Protein AF-A0A965K317-F1 (afdb_monomer)

Nearest PDB structures (foldseek):
  2yzh-assembly1_D  TM=5.780E-01  e=9.785E-03  Aquifex aeolicus VF5
  4txo-assembly1_D  TM=4.186E-01  e=1.424E-03  Bradyrhizobium diazoefficiens USDA 110
  3hvx-assembly1_A-2  TM=5.638E-01  e=3.771E-02  Escherichia coli K-12
  4txo-assembly4_H  TM=4.476E-01  e=1.349E-02  Bradyrhizobium diazoefficiens USDA 110
  4af2-assembly1_A  TM=5.877E-01  e=1.278E-01  Escherichia coli

Solvent-accessible surface area (backbone atoms only — not comparable to full-atom values): 7504 Å² total; per-residue (Å²): 138,80,87,70,76,87,72,72,68,71,69,40,86,43,72,56,59,38,61,35,24,45,84,86,68,52,77,44,80,43,78,53,53,59,36,28,33,39,36,35,36,55,91,92,37,82,56,35,43,56,76,26,51,38,82,83,71,73,51,92,86,38,50,80,44,43,30,20,77,58,91,63,61,87,76,67,39,77,45,81,57,26,41,22,50,67,46,33,58,77,67,65,58,87,61,63,47,23,35,41,31,29,34,60,88,74,45,18,35,58,43,69,48,74,49,70,41,72,70,57,53,50,59,63,55,71,78,112

Mean predicted aligned error: 5.87 Å

Structure (mmCIF, N/CA/C/O backbone):
data_AF-A0A965K317-F1
#
_entry.id   AF-A0A965K317-F1
#
loop_
_atom_site.group_PDB
_atom_site.id
_atom_site.type_symbol
_atom_site.label_atom_id
_atom_site.label_alt_id
_atom_site.label_comp_id
_atom_site.labe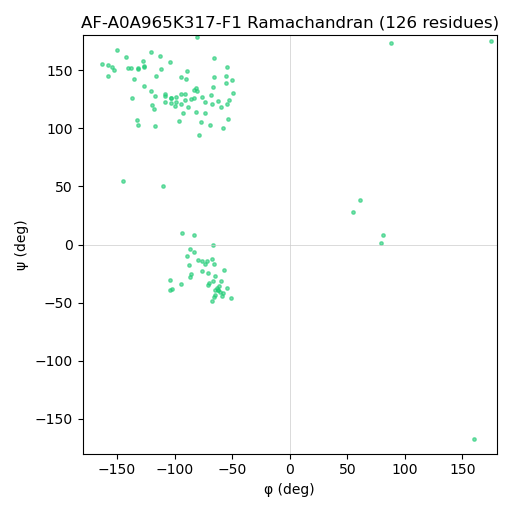l_asym_id
_atom_site.label_entity_id
_atom_site.label_seq_id
_atom_site.pdbx_PDB_ins_code
_atom_site.Cartn_x
_atom_site.Cartn_y
_atom_site.Cartn_z
_atom_site.occupancy
_atom_site.B_iso_or_equiv
_atom_site.auth_seq_id
_atom_site.auth_comp_id
_atom_site.auth_asym_id
_atom_site.auth_atom_id
_atom_site.pdbx_PDB_model_num
ATOM 1 N N . MET A 1 1 ? -6.455 -28.463 14.705 1.00 35.16 1 MET A N 1
ATOM 2 C CA . MET A 1 1 ? -5.958 -27.492 15.704 1.00 35.16 1 MET A CA 1
ATOM 3 C C . MET A 1 1 ? -4.985 -26.570 14.988 1.00 35.16 1 MET A C 1
ATOM 5 O O . MET A 1 1 ? -3.864 -26.979 14.731 1.00 35.16 1 MET A O 1
ATOM 9 N N . GLY A 1 2 ? -5.463 -25.416 14.518 1.00 38.28 2 GLY A N 1
ATOM 10 C CA . GLY A 1 2 ? -4.659 -24.481 13.727 1.00 38.28 2 GLY A CA 1
ATOM 11 C C . GLY A 1 2 ? -3.825 -23.578 14.630 1.00 38.28 2 GLY A C 1
ATOM 12 O O . GLY A 1 2 ? -4.351 -23.047 15.607 1.00 38.28 2 GLY A O 1
ATOM 13 N N . LEU A 1 3 ? -2.542 -23.428 14.302 1.00 38.16 3 LEU A N 1
ATOM 14 C CA . LEU A 1 3 ? -1.633 -22.443 14.884 1.00 38.16 3 LEU A CA 1
ATOM 15 C C . LEU A 1 3 ? -2.219 -21.039 14.665 1.00 38.16 3 LEU A C 1
ATOM 17 O O . LEU A 1 3 ? -2.121 -20.489 13.573 1.00 38.16 3 LEU A O 1
ATOM 21 N N . ARG A 1 4 ? -2.862 -20.470 15.688 1.00 39.72 4 ARG A N 1
ATOM 22 C CA . ARG A 1 4 ? -3.109 -19.026 15.742 1.00 39.72 4 ARG A CA 1
ATOM 23 C C . ARG A 1 4 ? -1.772 -18.368 16.064 1.00 39.72 4 ARG A C 1
ATOM 25 O O . ARG A 1 4 ? -1.153 -18.723 17.065 1.00 39.72 4 ARG A O 1
ATOM 32 N N . SER A 1 5 ? -1.322 -17.465 15.197 1.00 42.34 5 SER A N 1
ATOM 33 C CA . SER A 1 5 ? -0.203 -16.570 15.496 1.00 42.34 5 SER A CA 1
ATOM 34 C C . SER A 1 5 ? -0.445 -15.913 16.864 1.00 42.34 5 SER A C 1
ATOM 36 O O . SER A 1 5 ? -1.560 -15.472 17.143 1.00 42.34 5 SER A O 1
ATOM 38 N N . ILE A 1 6 ? 0.556 -15.955 17.748 1.00 49.88 6 ILE A N 1
ATOM 39 C CA . ILE A 1 6 ? 0.436 -15.607 19.178 1.00 49.88 6 ILE A CA 1
ATOM 40 C C . ILE A 1 6 ? 0.455 -14.085 19.415 1.00 49.88 6 ILE A C 1
ATOM 42 O O . ILE A 1 6 ? 0.048 -13.635 20.485 1.00 49.88 6 ILE A O 1
ATOM 46 N N . ASP A 1 7 ? 0.832 -13.272 18.428 1.00 49.19 7 ASP A N 1
ATOM 47 C CA . ASP A 1 7 ? 0.686 -11.819 18.525 1.00 49.19 7 ASP A CA 1
ATOM 48 C C . ASP A 1 7 ? -0.653 -11.388 17.919 1.00 49.19 7 ASP A C 1
ATOM 50 O O . ASP A 1 7 ? -0.886 -11.501 16.716 1.00 49.19 7 ASP A O 1
ATOM 54 N N . SER A 1 8 ? -1.550 -10.885 18.773 1.00 50.38 8 SER A N 1
ATOM 55 C CA . SER A 1 8 ? -2.690 -10.088 18.309 1.00 50.38 8 SER A CA 1
ATOM 56 C C . SER A 1 8 ? -2.165 -8.908 17.480 1.00 50.38 8 SER A C 1
ATOM 58 O O . SER A 1 8 ? -1.117 -8.373 17.853 1.00 50.38 8 SER A O 1
ATOM 60 N N . PRO A 1 9 ? -2.863 -8.462 16.416 1.00 61.00 9 PRO A N 1
ATOM 61 C CA . PRO A 1 9 ? -2.426 -7.318 15.622 1.00 61.00 9 PRO A CA 1
ATOM 62 C C . PRO A 1 9 ? -2.186 -6.118 16.540 1.00 61.00 9 PRO A C 1
ATOM 64 O O . PRO A 1 9 ? -3.121 -5.563 17.130 1.00 61.00 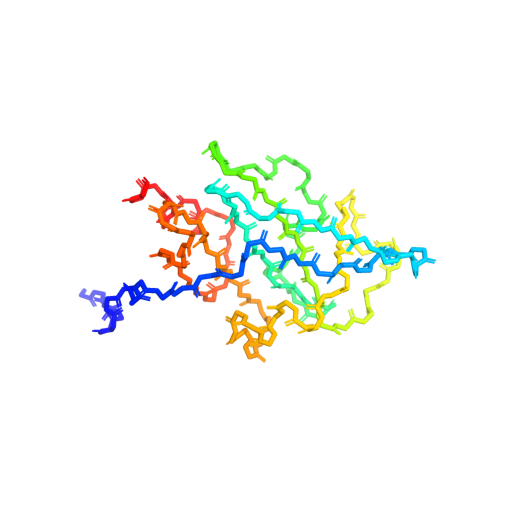9 PRO A O 1
ATOM 67 N N . ARG A 1 10 ? -0.919 -5.751 16.748 1.00 69.12 10 ARG A N 1
ATOM 68 C CA . ARG A 1 10 ? -0.589 -4.606 17.591 1.00 69.12 10 ARG A CA 1
ATOM 69 C C . ARG A 1 10 ? -0.863 -3.365 16.772 1.00 69.12 10 ARG A C 1
ATOM 71 O O . ARG A 1 10 ? -0.097 -3.035 15.873 1.00 69.12 10 ARG A O 1
ATOM 78 N N . ARG A 1 11 ? -1.959 -2.678 17.101 1.00 83.06 11 ARG A N 1
ATOM 79 C CA . ARG A 1 11 ? -2.230 -1.361 16.531 1.00 83.06 11 ARG A CA 1
ATOM 80 C C . ARG A 1 11 ? -1.031 -0.462 16.794 1.00 83.06 11 ARG A C 1
ATOM 82 O O . ARG A 1 11 ? -0.665 -0.253 17.951 1.00 83.06 11 ARG A O 1
ATOM 89 N N . ARG A 1 12 ? -0.437 0.054 15.725 1.00 93.31 12 ARG A N 1
ATOM 90 C CA . ARG A 1 12 ? 0.687 0.990 15.794 1.00 93.31 12 ARG A CA 1
ATOM 91 C C . ARG A 1 12 ? 0.434 2.188 14.880 1.00 93.31 12 ARG A C 1
ATOM 93 O O . ARG A 1 12 ? -0.272 2.029 13.881 1.00 93.31 12 ARG A O 1
ATOM 100 N N . PRO A 1 13 ? 0.981 3.372 15.208 1.00 93.94 13 PRO A N 1
ATOM 101 C CA . PRO A 1 13 ? 0.803 4.562 14.387 1.00 93.94 13 PRO A CA 1
ATOM 102 C C . PRO A 1 13 ? 1.254 4.327 12.945 1.00 93.94 13 PRO A C 1
ATOM 104 O O . PRO A 1 13 ? 2.291 3.709 12.712 1.00 93.94 13 PRO A O 1
ATOM 107 N N . ALA A 1 14 ? 0.488 4.848 11.990 1.00 95.31 14 ALA A N 1
ATOM 108 C CA . ALA A 1 14 ? 0.827 4.820 10.573 1.00 95.31 14 ALA A CA 1
ATOM 109 C C . ALA A 1 14 ? 1.126 6.238 10.053 1.00 95.31 14 ALA A C 1
ATOM 111 O O . ALA A 1 14 ? 0.577 7.214 10.576 1.00 95.31 14 ALA A O 1
ATOM 112 N N . PRO A 1 15 ? 1.977 6.383 9.022 1.00 95.31 15 PRO A N 1
ATOM 113 C CA . PRO A 1 15 ? 2.206 7.673 8.385 1.00 95.31 15 PRO A CA 1
ATOM 114 C C . PRO A 1 15 ? 0.936 8.154 7.675 1.00 95.31 15 PRO A C 1
ATOM 116 O O . PRO A 1 15 ? 0.213 7.363 7.080 1.00 95.31 15 PRO A O 1
ATOM 119 N N . THR A 1 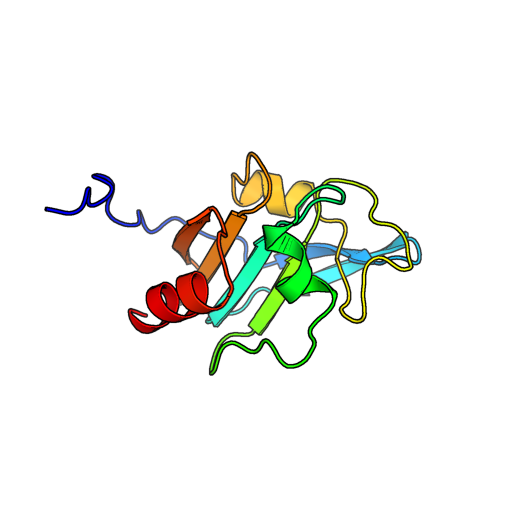16 ? 0.680 9.461 7.691 1.00 95.31 16 THR A N 1
ATOM 120 C CA . THR A 1 16 ? -0.456 10.074 6.977 1.00 95.31 16 THR A CA 1
ATOM 121 C C . THR A 1 16 ? -0.109 10.483 5.547 1.00 95.31 16 THR A C 1
ATOM 123 O O . THR A 1 16 ? -0.997 10.822 4.767 1.00 95.31 16 THR A O 1
ATOM 126 N N . THR A 1 17 ? 1.172 10.444 5.179 1.00 96.12 17 THR A N 1
ATOM 127 C CA . THR A 1 17 ? 1.660 10.726 3.828 1.00 96.12 17 THR A CA 1
ATOM 128 C C . THR A 1 17 ? 2.745 9.736 3.420 1.00 96.12 17 THR A C 1
ATOM 130 O O . THR A 1 17 ? 3.478 9.206 4.255 1.00 96.12 17 THR A O 1
ATOM 133 N N . ALA A 1 18 ? 2.859 9.492 2.117 1.00 96.06 18 ALA A N 1
ATOM 134 C CA . ALA A 1 18 ? 3.885 8.646 1.529 1.00 96.06 18 ALA A CA 1
ATOM 135 C C . ALA A 1 18 ? 4.501 9.301 0.293 1.00 96.06 18 ALA A C 1
ATOM 137 O O . ALA A 1 18 ? 3.795 9.905 -0.513 1.00 96.06 18 ALA A O 1
ATOM 138 N N . HIS A 1 19 ? 5.810 9.128 0.126 1.00 94.38 19 HIS A N 1
ATOM 139 C CA . HIS A 1 19 ? 6.514 9.456 -1.109 1.00 94.38 19 HIS A CA 1
ATOM 140 C C . HIS A 1 19 ? 6.616 8.195 -1.965 1.00 94.38 19 HIS A C 1
ATOM 142 O O . HIS A 1 19 ? 7.174 7.191 -1.520 1.00 94.38 19 HIS A O 1
ATOM 148 N N . LEU A 1 20 ? 6.059 8.250 -3.171 1.00 94.00 20 LEU A N 1
ATOM 149 C CA . LEU A 1 20 ? 5.949 7.123 -4.092 1.00 94.00 20 LEU A CA 1
ATOM 150 C C . LEU A 1 20 ? 6.547 7.513 -5.440 1.00 94.00 20 LEU A C 1
ATOM 152 O O . LEU A 1 20 ? 6.256 8.596 -5.936 1.00 94.00 20 LEU A O 1
ATOM 156 N N . THR A 1 21 ? 7.336 6.644 -6.056 1.00 93.56 21 THR A N 1
ATOM 157 C CA . THR A 1 21 ? 7.877 6.873 -7.401 1.00 93.56 21 THR A CA 1
ATOM 158 C C . THR A 1 21 ? 7.180 5.953 -8.402 1.00 93.56 21 THR A C 1
ATOM 160 O O . THR A 1 21 ? 7.050 4.755 -8.149 1.00 93.56 21 THR A O 1
ATOM 163 N N . ASP A 1 22 ? 6.680 6.503 -9.510 1.00 89.94 22 ASP A N 1
ATOM 164 C CA . ASP A 1 22 ? 6.059 5.714 -10.583 1.00 89.94 22 ASP A CA 1
ATOM 165 C C . ASP A 1 22 ? 7.099 5.074 -11.520 1.00 89.94 22 ASP A C 1
ATOM 167 O O . ASP A 1 22 ? 8.310 5.268 -11.391 1.00 89.94 22 ASP A O 1
ATOM 171 N N . SER A 1 23 ? 6.619 4.314 -12.506 1.00 85.19 23 SER A N 1
ATOM 172 C CA . SER A 1 23 ? 7.461 3.684 -13.528 1.00 85.19 23 SER A CA 1
ATOM 173 C C . SER A 1 23 ? 8.172 4.679 -14.453 1.00 85.19 23 SER A C 1
ATOM 175 O O . SER A 1 23 ? 9.123 4.295 -15.128 1.00 85.19 23 SER A O 1
ATOM 177 N N . ALA A 1 24 ? 7.731 5.941 -14.506 1.00 87.38 24 ALA A N 1
ATOM 178 C CA . ALA A 1 24 ? 8.395 7.006 -15.254 1.00 87.38 24 ALA A CA 1
ATOM 179 C C . ALA A 1 24 ? 9.498 7.700 -14.430 1.00 87.38 24 ALA A C 1
ATOM 181 O O . ALA A 1 24 ? 10.201 8.566 -14.950 1.00 87.38 24 ALA A O 1
ATOM 182 N N . GLY A 1 25 ? 9.669 7.322 -13.158 1.00 88.00 25 GLY A N 1
ATOM 183 C CA . GLY A 1 25 ? 10.628 7.934 -12.243 1.00 88.00 25 GLY A CA 1
ATOM 184 C C . GLY A 1 25 ? 10.132 9.237 -11.615 1.00 88.00 25 GLY A C 1
ATOM 185 O O . GLY A 1 25 ? 10.912 9.917 -10.947 1.00 88.00 25 GLY A O 1
ATOM 186 N N . ALA A 1 26 ? 8.859 9.602 -11.800 1.00 91.19 26 ALA A N 1
ATOM 187 C CA . ALA A 1 26 ? 8.288 10.773 -11.153 1.00 91.19 26 ALA A CA 1
ATOM 188 C C . ALA A 1 26 ? 7.887 10.438 -9.713 1.00 91.19 26 ALA A C 1
ATOM 190 O O . ALA A 1 26 ? 7.275 9.404 -9.440 1.00 91.19 26 ALA A O 1
ATOM 191 N N . THR A 1 27 ? 8.237 11.328 -8.784 1.00 94.06 27 THR A N 1
ATOM 192 C CA . THR A 1 27 ? 7.900 11.189 -7.365 1.00 94.06 27 THR A CA 1
ATOM 193 C C . THR A 1 27 ? 6.614 11.937 -7.046 1.00 94.06 27 THR A C 1
ATOM 195 O O . THR A 1 27 ? 6.482 13.127 -7.326 1.00 94.06 27 THR A O 1
ATOM 198 N N . HIS A 1 28 ? 5.699 11.242 -6.384 1.00 93.75 28 HIS A N 1
ATOM 199 C CA . HIS A 1 28 ? 4.392 11.711 -5.956 1.00 93.75 28 HIS A CA 1
ATOM 200 C C . HIS A 1 28 ? 4.317 11.695 -4.434 1.00 93.75 28 HIS A C 1
ATOM 202 O O . HIS A 1 28 ? 4.871 10.810 -3.778 1.00 93.75 28 HIS A O 1
ATOM 208 N N . VAL A 1 29 ? 3.609 12.669 -3.868 1.00 96.19 29 VAL A N 1
ATOM 209 C CA . VAL A 1 29 ? 3.245 12.673 -2.449 1.00 96.19 29 VAL A CA 1
ATOM 210 C C . VAL A 1 29 ? 1.786 12.271 -2.353 1.00 96.19 29 VAL A C 1
ATOM 212 O O . VAL A 1 29 ? 0.922 12.918 -2.941 1.00 96.19 29 VAL A O 1
ATOM 215 N N . LEU A 1 30 ? 1.516 11.199 -1.622 1.00 95.25 30 LEU A N 1
ATOM 216 C CA . LEU A 1 30 ? 0.191 10.619 -1.502 1.00 95.25 30 LEU A CA 1
ATOM 217 C C . LEU A 1 30 ? -0.277 10.690 -0.053 1.00 95.25 30 LEU A C 1
ATOM 219 O O . LEU A 1 30 ? 0.432 10.242 0.845 1.00 95.25 30 LEU A O 1
ATOM 223 N N . THR A 1 31 ? -1.470 11.233 0.176 1.00 95.94 31 THR A N 1
ATOM 224 C CA . THR A 1 31 ? -2.119 11.177 1.490 1.00 95.94 31 THR A CA 1
ATOM 225 C C . THR A 1 31 ? -2.688 9.781 1.717 1.00 95.94 31 THR A C 1
ATOM 227 O O . THR A 1 31 ? -3.418 9.254 0.871 1.00 95.94 31 THR A O 1
ATOM 230 N N . LEU A 1 32 ? -2.322 9.186 2.850 1.00 96.75 32 LEU A N 1
ATOM 231 C CA . LEU A 1 32 ? -2.831 7.905 3.318 1.00 96.75 32 LEU A CA 1
ATOM 232 C C . LEU A 1 32 ? -4.050 8.161 4.200 1.00 96.75 32 LEU A C 1
ATOM 234 O O . LEU A 1 32 ? -3.996 8.921 5.167 1.00 96.75 32 LEU A O 1
ATOM 238 N N . GLU A 1 33 ? -5.154 7.530 3.830 1.00 96.62 33 GLU A N 1
ATOM 239 C CA . GLU A 1 33 ? -6.456 7.691 4.468 1.00 96.62 33 GLU A CA 1
ATOM 240 C C . GLU A 1 33 ? -6.848 6.383 5.167 1.00 96.62 33 GLU A C 1
ATOM 242 O O . GLU A 1 33 ? -6.274 5.327 4.867 1.00 96.62 33 GLU A O 1
ATOM 247 N N . PRO A 1 34 ? -7.814 6.410 6.100 1.00 97.19 34 PRO A N 1
ATOM 248 C CA . PRO A 1 34 ? -8.376 5.177 6.629 1.00 97.19 34 PRO A CA 1
ATOM 249 C C . PRO A 1 34 ? -8.887 4.282 5.503 1.00 97.19 34 PRO A C 1
ATOM 251 O O . PRO A 1 34 ? -9.276 4.762 4.437 1.00 97.19 34 PRO A O 1
ATOM 254 N N . ARG A 1 35 ? -8.893 2.974 5.755 1.00 97.06 35 ARG A N 1
ATOM 255 C CA . ARG A 1 35 ? -9.183 1.944 4.756 1.00 97.06 35 ARG A CA 1
ATOM 256 C C . ARG A 1 35 ? -8.203 1.925 3.589 1.00 97.06 35 ARG A C 1
ATOM 258 O O . ARG A 1 35 ? -8.583 1.666 2.451 1.00 97.06 35 ARG A O 1
ATOM 265 N N . THR A 1 36 ? 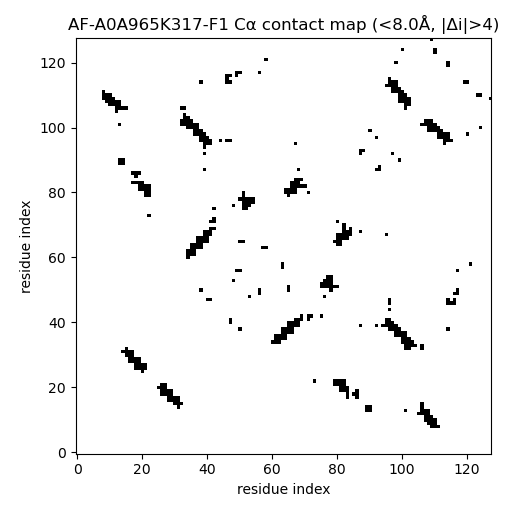-6.921 2.146 3.861 1.00 97.94 36 THR A N 1
ATOM 266 C CA . THR A 1 36 ? -5.865 1.946 2.862 1.00 97.94 36 THR A CA 1
ATOM 267 C C . THR A 1 36 ? -5.205 0.589 3.077 1.00 97.94 36 THR A C 1
ATOM 269 O O . THR A 1 36 ? -4.679 0.313 4.149 1.00 97.94 36 THR A O 1
ATOM 272 N N . LEU A 1 37 ? -5.209 -0.257 2.051 1.00 97.75 37 LEU A N 1
ATOM 273 C CA . LEU A 1 37 ? -4.468 -1.510 2.002 1.00 97.75 37 LEU A CA 1
ATOM 274 C C . LEU A 1 37 ? -3.186 -1.294 1.196 1.00 97.75 37 LEU A C 1
ATOM 276 O O . LEU A 1 37 ? -3.241 -0.992 0.007 1.00 97.75 37 LEU A O 1
ATOM 280 N N . ILE A 1 38 ? -2.034 -1.491 1.824 1.00 97.44 38 ILE A N 1
ATOM 281 C CA . ILE A 1 38 ? -0.728 -1.441 1.168 1.00 97.44 38 ILE A CA 1
ATOM 282 C C . ILE A 1 38 ? -0.243 -2.872 0.974 1.00 97.44 38 ILE A C 1
ATOM 284 O O . ILE A 1 38 ? -0.165 -3.626 1.939 1.00 97.44 38 ILE A O 1
ATOM 288 N N . VAL A 1 39 ? 0.104 -3.245 -0.256 1.00 96.31 39 VAL A N 1
ATOM 289 C CA . VAL A 1 39 ? 0.666 -4.562 -0.579 1.00 96.31 39 VAL A CA 1
ATOM 290 C C . VAL A 1 39 ? 2.062 -4.386 -1.154 1.00 96.31 39 VAL A C 1
ATOM 292 O O . VAL A 1 39 ? 2.235 -3.798 -2.219 1.00 96.31 39 VAL A O 1
ATOM 295 N N . ALA A 1 40 ? 3.058 -4.909 -0.448 1.00 95.62 40 ALA A N 1
ATOM 296 C CA . ALA A 1 40 ? 4.439 -4.964 -0.889 1.00 95.62 40 ALA A CA 1
ATOM 297 C C . ALA A 1 40 ? 4.688 -6.207 -1.752 1.00 95.62 40 ALA A C 1
ATOM 299 O O . ALA A 1 40 ? 4.460 -7.340 -1.318 1.00 95.62 40 ALA A O 1
ATOM 300 N N . VAL A 1 41 ? 5.211 -5.987 -2.957 1.00 93.69 41 VAL A N 1
ATOM 301 C CA . VAL A 1 41 ? 5.539 -7.020 -3.946 1.00 93.69 41 VAL A CA 1
ATOM 302 C C . VAL A 1 41 ? 7.024 -6.991 -4.315 1.00 93.69 41 VAL A C 1
ATOM 304 O O . VAL A 1 41 ? 7.737 -6.037 -4.009 1.00 93.69 41 VAL A O 1
ATOM 307 N N . LYS A 1 42 ? 7.494 -8.057 -4.969 1.00 89.88 42 LYS A N 1
ATOM 308 C CA . LYS A 1 42 ? 8.826 -8.156 -5.589 1.00 89.88 42 LYS A CA 1
ATOM 309 C C . LYS A 1 42 ? 8.730 -8.924 -6.907 1.00 89.88 42 LYS A C 1
ATOM 311 O O . LYS A 1 42 ? 7.776 -9.674 -7.108 1.00 89.88 42 LYS A O 1
ATOM 316 N N . SER A 1 43 ? 9.726 -8.779 -7.775 1.00 80.12 43 SER A N 1
ATOM 317 C CA . SER A 1 43 ? 9.712 -9.304 -9.151 1.00 80.12 43 SER A CA 1
ATOM 318 C C . SER A 1 43 ? 9.668 -10.832 -9.259 1.00 80.12 43 SER A C 1
ATOM 320 O O . SER A 1 43 ? 9.143 -11.364 -10.229 1.00 80.12 43 SER A O 1
ATOM 322 N N . ASN A 1 44 ? 10.182 -11.556 -8.264 1.00 77.12 44 ASN A N 1
ATOM 323 C CA . ASN A 1 44 ? 10.264 -13.020 -8.244 1.00 77.12 44 ASN A CA 1
ATOM 324 C C . ASN A 1 44 ? 9.302 -13.646 -7.218 1.00 77.12 44 ASN A C 1
ATOM 326 O O . ASN A 1 44 ? 9.705 -14.436 -6.362 1.00 77.12 44 ASN A O 1
ATOM 330 N N . CYS A 1 45 ? 8.032 -13.246 -7.260 1.00 78.50 45 CYS A N 1
ATOM 331 C CA . CYS A 1 45 ? 7.036 -13.626 -6.265 1.00 78.50 45 CYS A CA 1
ATOM 332 C C . CYS A 1 45 ? 5.739 -14.124 -6.913 1.00 78.50 45 CYS A C 1
ATOM 334 O O . CYS A 1 45 ? 4.892 -13.332 -7.324 1.00 78.50 45 CYS A O 1
ATOM 336 N N . ASP A 1 46 ? 5.543 -15.444 -6.921 1.00 74.81 46 ASP A N 1
ATOM 337 C CA . ASP A 1 46 ? 4.342 -16.063 -7.498 1.00 74.81 46 ASP A CA 1
ATOM 338 C C . ASP A 1 46 ? 3.048 -15.616 -6.798 1.00 74.81 46 ASP A C 1
ATOM 340 O O . ASP A 1 46 ? 2.028 -15.405 -7.454 1.00 74.81 46 ASP A O 1
ATOM 344 N N . GLY A 1 47 ? 3.099 -15.409 -5.475 1.00 73.31 47 GLY A N 1
ATOM 345 C CA . GLY A 1 47 ? 1.969 -14.914 -4.677 1.00 73.31 47 GLY A CA 1
ATOM 346 C C . GLY A 1 47 ? 1.639 -13.432 -4.896 1.00 73.31 47 GLY A C 1
ATOM 347 O O . GLY A 1 47 ? 0.566 -12.978 -4.510 1.00 73.31 47 GLY A O 1
ATOM 348 N N . CYS A 1 48 ? 2.533 -12.673 -5.534 1.00 84.62 48 CYS A N 1
ATOM 349 C CA . CYS A 1 48 ? 2.344 -11.250 -5.814 1.00 84.62 48 CYS A CA 1
ATOM 350 C C . CYS A 1 48 ? 1.579 -11.016 -7.117 1.00 84.62 48 CYS A C 1
ATOM 352 O O . CYS A 1 48 ? 0.931 -9.984 -7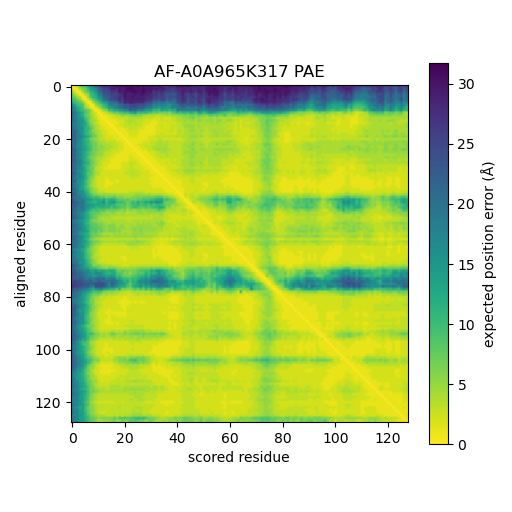.273 1.00 84.62 48 CYS A O 1
ATOM 354 N N . ARG A 1 49 ? 1.640 -11.978 -8.042 1.00 87.00 49 ARG A N 1
ATOM 355 C CA . ARG A 1 49 ? 1.091 -11.865 -9.392 1.00 87.00 49 ARG A CA 1
ATOM 356 C C . ARG A 1 49 ? -0.374 -11.399 -9.438 1.00 87.00 49 ARG A C 1
ATOM 358 O O . ARG A 1 49 ? -0.634 -10.452 -10.175 1.00 87.00 49 ARG A O 1
ATOM 365 N N . PRO A 1 50 ? -1.312 -11.928 -8.623 1.00 89.00 50 PRO A N 1
ATOM 366 C CA . PRO A 1 50 ? -2.698 -11.452 -8.641 1.00 89.00 50 PRO A CA 1
ATOM 367 C C . PRO A 1 50 ? -2.841 -9.961 -8.309 1.00 89.00 50 PRO A C 1
ATOM 369 O O . PRO A 1 50 ? -3.712 -9.287 -8.838 1.00 89.00 50 PRO A O 1
ATOM 372 N N . PHE A 1 51 ? -1.965 -9.410 -7.467 1.00 88.75 51 PHE A N 1
ATOM 373 C CA . PHE A 1 51 ? -2.029 -7.999 -7.081 1.00 88.75 51 PHE A CA 1
ATOM 374 C C . PHE A 1 51 ? -1.519 -7.060 -8.175 1.00 88.75 51 PHE A C 1
ATOM 376 O O . PHE A 1 51 ? -1.873 -5.882 -8.175 1.00 88.75 51 PHE A O 1
ATOM 383 N N . VAL A 1 52 ? -0.689 -7.560 -9.093 1.00 88.62 52 VAL A N 1
ATOM 384 C CA . VAL A 1 52 ? -0.057 -6.746 -10.137 1.00 88.62 52 VAL A CA 1
ATOM 385 C C . VAL A 1 52 ? -0.725 -6.939 -11.502 1.00 88.62 52 VAL A C 1
ATOM 387 O O . VAL A 1 52 ? -0.929 -5.970 -12.235 1.00 88.62 52 VAL A O 1
ATOM 390 N N . GLU A 1 53 ? -1.108 -8.170 -11.835 1.00 88.38 53 GLU A N 1
ATOM 391 C CA . GLU A 1 53 ? -1.664 -8.529 -13.143 1.00 88.38 53 GLU A CA 1
ATOM 392 C C . GLU A 1 53 ? -3.198 -8.513 -13.169 1.00 88.38 53 GLU A C 1
ATOM 394 O O . GLU A 1 53 ? -3.776 -8.135 -14.184 1.00 88.38 53 GLU A O 1
ATOM 399 N N . ASP A 1 54 ? -3.877 -8.864 -12.072 1.00 88.44 54 ASP A N 1
ATOM 400 C CA . ASP A 1 54 ? -5.338 -8.963 -12.049 1.00 88.44 54 ASP A CA 1
ATOM 401 C C . ASP A 1 54 ? -5.986 -7.675 -11.507 1.00 88.44 54 ASP A C 1
ATOM 403 O O . ASP A 1 54 ? -5.965 -7.352 -10.312 1.00 88.44 54 ASP A O 1
ATOM 407 N N . LEU A 1 55 ? -6.574 -6.898 -12.419 1.00 87.12 55 LEU A N 1
ATOM 408 C CA . LEU A 1 55 ? -7.304 -5.675 -12.079 1.00 87.12 55 LEU A CA 1
ATOM 409 C C . LEU A 1 55 ? -8.663 -5.948 -11.427 1.00 87.12 55 LEU A C 1
ATOM 411 O O . LEU A 1 55 ? -9.202 -5.042 -10.803 1.00 87.12 55 LEU A O 1
ATOM 415 N N . SER A 1 56 ? -9.202 -7.167 -11.536 1.00 88.69 56 SER A N 1
ATOM 416 C CA . SER A 1 56 ? -10.465 -7.537 -10.886 1.00 88.69 56 SER A CA 1
ATOM 417 C C . SER A 1 56 ? -10.313 -7.782 -9.383 1.00 88.69 56 SER A C 1
ATOM 419 O O . SER A 1 56 ? -11.307 -7.795 -8.657 1.00 88.69 56 SER A O 1
ATOM 421 N N . ILE A 1 57 ? -9.073 -7.933 -8.899 1.00 90.06 57 ILE A N 1
ATOM 422 C CA . ILE A 1 57 ? -8.783 -8.009 -7.469 1.00 90.06 57 ILE A CA 1
ATOM 423 C C . ILE A 1 57 ? -9.038 -6.644 -6.832 1.00 90.06 57 ILE A C 1
ATOM 425 O O . ILE A 1 57 ? -8.232 -5.710 -6.914 1.00 90.06 57 ILE A O 1
ATOM 429 N N . GLU A 1 58 ? -10.167 -6.560 -6.150 1.00 91.19 58 GLU A N 1
ATOM 430 C CA . GLU A 1 58 ? -10.584 -5.414 -5.362 1.00 91.19 58 GLU A CA 1
ATOM 431 C C . GLU A 1 58 ? -10.930 -5.852 -3.941 1.00 91.19 58 GLU A C 1
ATOM 433 O O . GLU A 1 58 ? -11.336 -6.986 -3.684 1.00 91.19 58 GLU A O 1
ATOM 438 N N . PHE A 1 59 ? -10.769 -4.927 -3.001 1.00 94.38 59 PHE A N 1
ATOM 439 C CA . PHE A 1 59 ? -11.069 -5.140 -1.593 1.00 94.38 59 PHE A CA 1
ATOM 440 C C . PHE A 1 59 ? -12.196 -4.175 -1.224 1.00 94.38 59 PHE A C 1
ATOM 442 O O . PHE A 1 59 ? -11.933 -2.982 -1.083 1.00 94.38 59 PHE A O 1
ATOM 449 N N . PRO A 1 60 ? -13.457 -4.636 -1.128 1.00 92.62 60 PRO A N 1
ATOM 450 C CA . PRO A 1 60 ? -14.596 -3.751 -0.911 1.00 92.62 60 PRO A CA 1
ATOM 451 C C . PRO A 1 60 ? -14.394 -2.842 0.302 1.00 92.62 60 PRO A C 1
ATOM 453 O O . PRO A 1 60 ? -14.132 -3.312 1.406 1.00 92.62 60 PRO A O 1
ATOM 456 N N . GLY A 1 61 ? -14.503 -1.531 0.084 1.00 93.88 61 GLY A N 1
ATOM 457 C CA . GLY A 1 61 ? -14.295 -0.526 1.125 1.00 93.88 61 GLY A CA 1
ATOM 458 C C . GLY A 1 61 ? -12.833 -0.215 1.447 1.00 93.88 61 GLY A C 1
ATOM 459 O O . GLY A 1 61 ? -12.614 0.631 2.302 1.00 93.88 61 GLY A O 1
ATOM 460 N N . TRP A 1 62 ? -11.860 -0.833 0.768 1.00 97.06 62 TRP A N 1
ATOM 461 C CA . TRP A 1 62 ? -10.426 -0.608 0.955 1.00 97.06 62 TRP A CA 1
ATOM 462 C C . TRP A 1 62 ? -9.750 -0.114 -0.327 1.00 97.06 62 TRP A C 1
ATOM 464 O O . TRP A 1 62 ? -9.880 -0.694 -1.405 1.00 97.06 62 TRP A O 1
ATOM 474 N N . ARG A 1 63 ? -8.947 0.940 -0.205 1.00 96.31 63 ARG A N 1
ATOM 475 C CA . ARG A 1 63 ? -8.086 1.448 -1.271 1.00 96.31 63 ARG A CA 1
ATOM 476 C C . ARG A 1 63 ? -6.801 0.628 -1.337 1.00 96.31 63 ARG A C 1
ATOM 478 O O . ARG A 1 63 ? -5.977 0.720 -0.434 1.00 96.31 63 ARG A O 1
ATOM 485 N N . LEU A 1 64 ? -6.592 -0.115 -2.423 1.00 95.94 64 LEU A N 1
ATOM 486 C CA . LEU A 1 64 ? -5.353 -0.868 -2.649 1.00 95.94 64 LEU A CA 1
ATOM 487 C C . LEU A 1 64 ? -4.243 0.019 -3.241 1.00 95.94 64 LEU A C 1
ATOM 489 O O . LEU A 1 64 ? -4.415 0.631 -4.294 1.00 95.94 64 LEU A O 1
ATOM 493 N N . ILE A 1 65 ? -3.081 0.024 -2.591 1.00 95.56 65 ILE A N 1
ATOM 494 C CA . ILE A 1 65 ? -1.822 0.603 -3.063 1.00 95.56 65 ILE A CA 1
ATOM 495 C C . ILE A 1 65 ? -0.784 -0.518 -3.143 1.00 95.56 65 ILE A C 1
ATOM 497 O O . ILE A 1 65 ? -0.454 -1.138 -2.135 1.00 95.56 65 ILE A O 1
ATOM 501 N N . VAL A 1 66 ? -0.246 -0.770 -4.336 1.00 94.69 66 VAL A N 1
ATOM 502 C CA . VAL A 1 66 ? 0.805 -1.778 -4.532 1.00 94.69 66 VAL A CA 1
ATOM 503 C C . VAL A 1 66 ? 2.165 -1.094 -4.569 1.00 94.69 66 VAL A C 1
ATOM 505 O O . VAL A 1 66 ? 2.362 -0.144 -5.326 1.00 94.69 66 VAL A O 1
ATOM 508 N N . VAL A 1 67 ? 3.095 -1.567 -3.742 1.00 95.38 67 VAL A N 1
ATOM 509 C CA . VAL A 1 67 ? 4.426 -0.978 -3.572 1.00 95.38 67 VAL A CA 1
ATOM 510 C C . VAL A 1 67 ? 5.533 -2.012 -3.738 1.00 95.38 67 VAL A C 1
ATOM 512 O O . VAL A 1 67 ? 5.326 -3.206 -3.549 1.00 95.38 67 VAL A O 1
ATOM 515 N N . THR A 1 68 ? 6.733 -1.551 -4.059 1.00 94.38 68 THR A N 1
ATOM 516 C CA . THR A 1 68 ? 7.945 -2.368 -4.164 1.00 94.38 68 THR A CA 1
ATOM 517 C C . THR A 1 68 ? 9.141 -1.616 -3.584 1.00 94.38 68 THR A C 1
ATOM 519 O O . THR A 1 68 ? 9.182 -0.380 -3.597 1.00 94.38 68 THR A O 1
ATOM 522 N N . ARG A 1 69 ? 10.130 -2.365 -3.084 1.00 93.25 69 ARG A N 1
ATOM 523 C CA . ARG A 1 69 ? 11.454 -1.836 -2.715 1.00 93.25 69 ARG A CA 1
ATOM 524 C C . ARG A 1 69 ? 12.401 -1.815 -3.917 1.00 93.25 69 ARG A C 1
ATOM 526 O O . ARG A 1 69 ? 13.286 -0.968 -3.981 1.00 93.25 69 ARG A O 1
ATOM 533 N N . ASP A 1 70 ? 12.181 -2.726 -4.860 1.00 87.12 70 ASP A N 1
ATOM 534 C CA . ASP A 1 70 ? 13.036 -2.948 -6.021 1.00 87.12 70 ASP A CA 1
ATOM 535 C C . ASP A 1 70 ? 12.415 -2.358 -7.287 1.00 87.12 70 ASP A C 1
ATOM 537 O O . ASP A 1 70 ? 11.194 -2.226 -7.393 1.00 87.12 70 ASP A O 1
ATOM 541 N N . SER A 1 71 ? 13.251 -2.059 -8.283 1.00 75.81 71 SER A N 1
ATOM 542 C CA . SER A 1 71 ? 12.760 -1.741 -9.623 1.00 75.81 71 SER A CA 1
ATOM 543 C C . SER A 1 71 ? 11.969 -2.933 -10.165 1.00 75.81 71 SER A C 1
ATOM 545 O O . SER A 1 71 ? 12.496 -4.037 -10.314 1.00 75.81 71 SER A O 1
ATOM 547 N N . MET A 1 72 ? 10.689 -2.701 -10.439 1.00 73.75 72 MET A N 1
ATOM 548 C CA . MET A 1 72 ? 9.853 -3.639 -11.172 1.00 73.75 72 MET A CA 1
ATOM 549 C C . MET A 1 72 ? 9.949 -3.311 -12.664 1.00 73.75 72 MET A C 1
ATOM 551 O O . MET A 1 72 ? 10.009 -2.128 -13.016 1.00 73.75 72 MET A O 1
ATOM 555 N N . PRO A 1 73 ? 9.965 -4.320 -13.552 1.00 66.50 73 PRO A N 1
ATOM 556 C CA . PRO A 1 73 ? 9.836 -4.084 -14.983 1.00 66.50 73 PRO A CA 1
ATOM 557 C C . PRO A 1 73 ? 8.626 -3.188 -15.267 1.00 66.50 73 PRO A C 1
ATOM 559 O O . PRO A 1 73 ? 7.578 -3.363 -14.648 1.00 66.50 73 PRO A O 1
ATOM 562 N N . ALA A 1 74 ? 8.737 -2.264 -16.224 1.00 61.53 74 ALA A N 1
ATOM 563 C CA . ALA A 1 74 ? 7.603 -1.424 -16.626 1.00 61.53 74 ALA A CA 1
ATOM 564 C C . ALA A 1 74 ? 6.389 -2.257 -17.095 1.00 61.53 74 ALA A C 1
ATOM 566 O O . ALA A 1 74 ? 5.258 -1.792 -17.031 1.00 61.53 74 ALA A O 1
ATOM 567 N N . GLU A 1 75 ? 6.633 -3.503 -17.513 1.00 58.12 75 GLU A N 1
ATOM 568 C CA . GLU A 1 75 ? 5.629 -4.480 -17.945 1.00 58.12 75 GLU A CA 1
ATOM 569 C C . GLU A 1 75 ? 5.149 -5.420 -16.827 1.00 58.12 75 GLU A C 1
ATOM 571 O O . GLU A 1 75 ? 4.478 -6.406 -17.108 1.00 58.12 75 GLU A O 1
ATOM 576 N N . ALA A 1 76 ? 5.492 -5.166 -15.558 1.00 59.97 76 ALA A N 1
ATOM 577 C CA . ALA A 1 76 ? 5.240 -6.115 -14.468 1.00 59.97 76 ALA A CA 1
ATOM 578 C C . ALA A 1 76 ? 3.753 -6.365 -14.141 1.00 59.97 76 ALA A C 1
ATOM 580 O O . ALA A 1 76 ? 3.463 -7.164 -13.256 1.00 59.97 76 ALA A O 1
ATOM 581 N N . GLY A 1 77 ? 2.826 -5.717 -14.847 1.00 63.78 77 GLY A N 1
ATOM 582 C CA . GLY A 1 77 ? 1.412 -6.063 -14.885 1.00 63.78 77 GLY A CA 1
ATOM 583 C C . GLY A 1 77 ? 0.553 -4.900 -15.366 1.00 63.78 77 GLY A C 1
ATOM 584 O O . GLY A 1 77 ? 1.045 -3.909 -15.905 1.00 63.78 77 GLY A O 1
ATOM 585 N N . HIS A 1 78 ? -0.757 -5.027 -15.179 1.00 77.75 78 HIS A N 1
ATOM 586 C CA . HIS A 1 78 ? -1.726 -4.015 -15.595 1.00 77.75 78 HIS A CA 1
ATOM 587 C C . HIS A 1 78 ? -1.963 -2.939 -14.524 1.00 77.75 78 HIS A C 1
ATOM 589 O O . HIS A 1 78 ? -2.493 -1.872 -14.836 1.00 77.75 78 HIS A O 1
ATOM 595 N N . ARG A 1 79 ? -1.582 -3.200 -13.265 1.00 87.94 79 ARG A N 1
ATOM 596 C CA . ARG A 1 79 ? -1.727 -2.263 -12.144 1.00 87.94 79 ARG A CA 1
ATOM 597 C C . ARG A 1 79 ? -0.452 -1.451 -11.927 1.00 87.94 79 ARG A C 1
ATOM 599 O O . ARG A 1 79 ? 0.654 -1.975 -12.014 1.00 87.94 79 ARG A O 1
ATOM 606 N N . THR A 1 80 ? -0.603 -0.182 -11.550 1.00 88.69 80 THR A N 1
ATOM 607 C CA . THR A 1 80 ? 0.525 0.650 -11.113 1.00 88.69 80 THR A CA 1
ATOM 608 C C .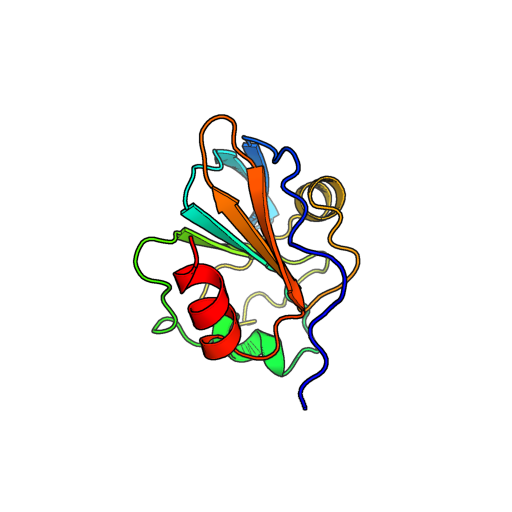 THR A 1 80 ? 1.174 0.071 -9.856 1.00 88.69 80 THR A C 1
ATOM 610 O O . THR A 1 80 ? 0.515 -0.081 -8.825 1.00 88.69 80 THR A O 1
ATOM 613 N N . VAL A 1 81 ? 2.480 -0.194 -9.937 1.00 91.62 81 VAL A N 1
ATOM 614 C CA . VAL A 1 81 ? 3.328 -0.563 -8.798 1.00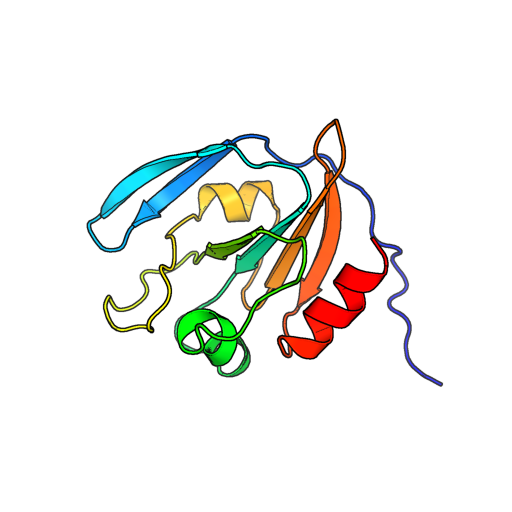 91.62 81 VAL A CA 1
ATOM 615 C C . VAL A 1 81 ? 4.250 0.603 -8.477 1.00 91.62 81 VAL A C 1
ATOM 617 O O . VAL A 1 81 ? 5.017 1.047 -9.329 1.00 91.62 81 VAL A O 1
ATOM 620 N N . TRP A 1 82 ? 4.178 1.094 -7.245 1.00 93.62 82 TRP A N 1
ATOM 621 C CA . TRP A 1 82 ? 4.957 2.239 -6.788 1.00 93.62 82 TRP A CA 1
ATOM 622 C C . TRP A 1 82 ? 6.288 1.803 -6.179 1.00 93.62 82 TRP A C 1
ATOM 624 O O . TRP A 1 82 ? 6.316 0.988 -5.257 1.00 93.62 82 TRP A O 1
ATOM 634 N N . LEU A 1 83 ? 7.396 2.393 -6.618 1.00 94.31 83 LEU A N 1
ATOM 635 C CA . LEU A 1 83 ? 8.668 2.274 -5.913 1.00 94.31 83 LEU A CA 1
ATOM 636 C C . LEU A 1 83 ? 8.606 3.136 -4.644 1.00 94.31 83 LEU A C 1
ATOM 638 O O . LEU A 1 83 ? 8.499 4.360 -4.726 1.00 94.31 83 LEU A O 1
ATOM 642 N N . ALA A 1 84 ? 8.631 2.503 -3.470 1.00 95.88 84 ALA A N 1
ATOM 643 C CA . ALA A 1 84 ? 8.365 3.182 -2.198 1.00 95.88 84 ALA A CA 1
ATOM 644 C C . ALA A 1 84 ? 9.199 2.646 -1.014 1.00 95.88 84 ALA A C 1
ATOM 646 O O . ALA A 1 84 ? 8.633 2.285 0.023 1.00 95.88 84 ALA A O 1
ATOM 647 N N . PRO A 1 85 ? 10.544 2.610 -1.111 1.00 94.94 85 PRO A N 1
ATOM 648 C CA . PRO A 1 85 ? 11.398 2.065 -0.052 1.00 94.94 85 PRO A CA 1
ATOM 649 C C . PRO A 1 85 ? 11.203 2.779 1.295 1.00 94.94 85 PRO A C 1
ATOM 651 O O . PRO A 1 85 ? 11.064 2.117 2.317 1.00 94.94 85 PRO A O 1
ATOM 654 N N . ALA A 1 86 ? 11.084 4.111 1.295 1.00 95.06 86 ALA A N 1
ATOM 655 C CA . ALA A 1 86 ? 10.891 4.890 2.519 1.00 95.06 86 ALA A CA 1
ATOM 656 C C . ALA A 1 86 ? 9.556 4.584 3.221 1.00 95.06 86 ALA A C 1
ATOM 658 O O . ALA A 1 86 ? 9.509 4.495 4.445 1.00 95.06 86 ALA A O 1
ATOM 659 N N . LEU A 1 87 ? 8.471 4.389 2.459 1.00 96.19 87 LEU A N 1
ATOM 660 C CA . LEU A 1 87 ? 7.185 3.978 3.028 1.00 96.19 87 LEU A CA 1
ATOM 661 C C . LEU A 1 87 ? 7.289 2.579 3.642 1.00 96.19 87 LEU A C 1
ATOM 663 O O . LEU A 1 87 ? 6.790 2.357 4.740 1.00 96.19 87 LEU A O 1
ATOM 667 N N . MET A 1 88 ? 7.949 1.649 2.948 1.00 96.00 88 MET A N 1
ATOM 668 C CA . MET A 1 88 ? 8.163 0.297 3.459 1.00 96.00 88 MET A CA 1
ATOM 669 C C . MET A 1 88 ? 8.992 0.299 4.745 1.00 96.00 88 MET A C 1
ATOM 671 O O . MET A 1 88 ? 8.667 -0.456 5.652 1.00 96.00 88 MET A O 1
ATOM 675 N N . ASP A 1 89 ? 10.008 1.156 4.854 1.00 95.56 89 ASP A N 1
ATOM 676 C CA . ASP A 1 89 ? 10.813 1.293 6.073 1.00 95.56 89 ASP A CA 1
ATOM 677 C C . ASP A 1 89 ? 9.991 1.851 7.244 1.00 95.56 89 ASP A C 1
ATOM 679 O O . ASP A 1 89 ? 10.035 1.300 8.340 1.00 95.56 89 ASP A O 1
ATOM 683 N N . VAL A 1 90 ? 9.183 2.894 7.013 1.00 95.38 90 VAL 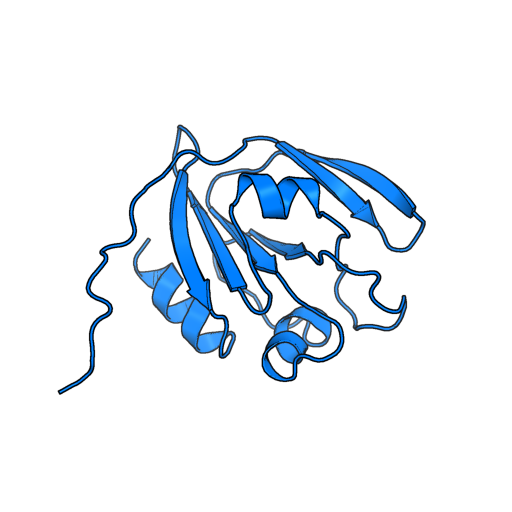A N 1
ATOM 684 C CA . VAL A 1 90 ? 8.287 3.465 8.039 1.00 95.38 90 VAL A CA 1
ATOM 685 C C . VAL A 1 90 ? 7.226 2.457 8.488 1.00 95.38 90 VAL A C 1
ATOM 687 O O . VAL A 1 90 ? 6.877 2.390 9.665 1.00 95.38 90 VAL A O 1
ATOM 690 N N . LEU A 1 91 ? 6.719 1.650 7.558 1.00 95.25 91 LEU A N 1
ATOM 691 C CA . LEU A 1 91 ? 5.792 0.562 7.851 1.00 95.25 91 LEU A CA 1
ATOM 692 C C . LEU A 1 91 ? 6.502 -0.715 8.308 1.00 95.25 91 LEU A C 1
ATOM 694 O O . LEU A 1 91 ? 5.834 -1.728 8.460 1.00 95.25 91 LEU A O 1
ATOM 698 N N . GLU A 1 92 ? 7.812 -0.689 8.552 1.00 95.19 92 GLU A N 1
ATOM 699 C CA . GLU A 1 92 ? 8.581 -1.834 9.057 1.00 95.19 92 GLU A CA 1
ATOM 700 C C . GLU A 1 92 ? 8.425 -3.107 8.188 1.00 95.19 92 GLU A C 1
ATOM 702 O O . GLU A 1 92 ? 8.572 -4.236 8.656 1.00 95.19 92 GLU A O 1
ATOM 707 N N . ILE A 1 93 ? 8.158 -2.937 6.886 1.00 94.00 93 ILE A N 1
ATOM 708 C CA . ILE A 1 93 ? 8.015 -4.028 5.920 1.00 94.00 93 ILE A CA 1
ATOM 709 C C . ILE A 1 93 ? 9.410 -4.514 5.519 1.00 94.00 93 ILE A C 1
ATOM 711 O O . ILE A 1 93 ? 10.054 -3.988 4.599 1.00 94.00 93 ILE A O 1
ATOM 715 N N . ALA A 1 94 ? 9.869 -5.554 6.215 1.00 91.44 94 ALA A N 1
ATOM 716 C CA . ALA A 1 94 ? 11.192 -6.139 6.015 1.00 91.44 94 ALA A CA 1
ATOM 717 C C . ALA A 1 94 ? 11.330 -6.889 4.679 1.00 91.44 94 ALA A C 1
ATOM 719 O O . ALA A 1 94 ? 12.407 -6.905 4.084 1.00 91.44 94 ALA A O 1
ATOM 720 N N . SER A 1 95 ? 10.258 -7.519 4.189 1.00 89.62 95 SER A N 1
ATOM 721 C CA . SER A 1 95 ? 10.315 -8.335 2.971 1.00 89.62 95 SER A CA 1
ATOM 722 C C . SER A 1 95 ? 8.958 -8.500 2.304 1.00 89.62 95 SER A C 1
ATOM 724 O O . SER A 1 95 ? 7.964 -8.684 2.995 1.00 89.62 95 SER A O 1
ATOM 726 N N . ALA A 1 96 ? 8.939 -8.547 0.972 1.00 91.06 96 ALA A N 1
ATOM 727 C CA . ALA A 1 96 ? 7.776 -8.954 0.187 1.00 91.06 96 ALA A CA 1
ATOM 728 C C . ALA A 1 96 ? 7.757 -10.484 -0.058 1.00 91.06 96 ALA A C 1
ATOM 730 O O . ALA A 1 96 ? 8.832 -11.095 -0.204 1.00 91.06 96 ALA A O 1
ATOM 731 N N . PRO A 1 97 ? 6.571 -11.115 -0.185 1.00 93.12 97 PRO A N 1
ATOM 732 C CA . PRO A 1 97 ? 5.228 -10.513 -0.188 1.00 93.12 97 PRO A CA 1
ATOM 733 C C . PRO A 1 97 ? 4.677 -10.189 1.210 1.00 93.12 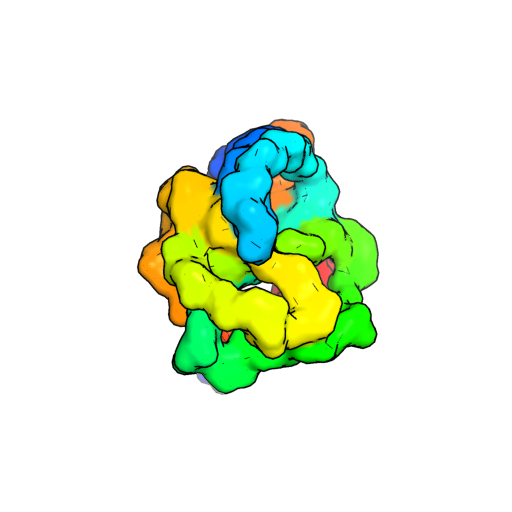97 PRO A C 1
ATOM 735 O O . PRO A 1 97 ? 4.697 -11.041 2.095 1.00 93.12 97 PRO A O 1
ATOM 738 N N . PHE A 1 98 ? 4.140 -8.983 1.406 1.00 95.06 98 PHE A N 1
ATOM 739 C CA . PHE A 1 98 ? 3.597 -8.543 2.700 1.00 95.06 98 PHE A CA 1
ATOM 740 C C . PHE A 1 98 ? 2.498 -7.500 2.505 1.00 95.06 98 PHE A C 1
ATOM 742 O O . PHE A 1 98 ? 2.546 -6.746 1.537 1.00 95.06 98 PHE A O 1
ATOM 749 N N . PHE A 1 99 ? 1.521 -7.433 3.402 1.00 96.00 99 PHE A N 1
ATOM 750 C CA . PHE A 1 99 ? 0.486 -6.407 3.380 1.00 96.00 99 PHE A CA 1
ATOM 751 C C . PHE A 1 99 ? 0.394 -5.685 4.718 1.00 96.00 99 PHE A C 1
ATOM 753 O O . PHE A 1 99 ? 0.719 -6.243 5.763 1.00 96.00 99 PHE A O 1
ATOM 760 N N . VAL A 1 100 ? -0.084 -4.447 4.663 1.00 97.12 100 VAL A N 1
ATOM 761 C CA . VAL A 1 100 ? -0.369 -3.597 5.815 1.00 97.12 100 VAL A CA 1
ATOM 762 C C . VAL A 1 100 ? -1.701 -2.900 5.565 1.00 97.12 100 VAL A C 1
ATOM 764 O O . VAL A 1 100 ? -1.887 -2.252 4.535 1.00 97.12 100 VAL A O 1
ATOM 767 N N . ALA A 1 101 ? -2.635 -3.030 6.497 1.00 97.31 101 ALA A N 1
ATOM 768 C CA . ALA A 1 101 ? -3.943 -2.393 6.456 1.00 97.31 101 ALA A CA 1
ATOM 769 C C . ALA A 1 101 ? -3.969 -1.195 7.407 1.00 97.31 101 ALA A C 1
ATOM 771 O O . ALA A 1 101 ? -3.659 -1.330 8.592 1.00 97.31 101 ALA A O 1
ATOM 772 N N . LEU A 1 102 ? -4.346 -0.030 6.890 1.00 97.38 102 LEU A N 1
ATOM 773 C CA . LEU A 1 102 ? -4.409 1.230 7.620 1.00 97.38 102 LEU A CA 1
ATOM 774 C C . LEU A 1 102 ? -5.863 1.635 7.858 1.00 97.38 102 LEU A C 1
ATOM 776 O O . LEU A 1 102 ? -6.639 1.715 6.907 1.00 97.38 102 LEU A O 1
ATOM 780 N N . ASP A 1 103 ? -6.230 1.935 9.102 1.00 96.75 103 ASP A N 1
ATOM 781 C CA . ASP A 1 103 ? -7.564 2.443 9.442 1.00 96.75 103 ASP A CA 1
ATOM 782 C C . ASP A 1 103 ? -7.542 3.359 10.683 1.00 96.75 103 ASP A C 1
ATOM 784 O O . ASP A 1 103 ? -6.561 3.423 11.430 1.00 96.75 103 ASP A O 1
ATOM 788 N N . GLY A 1 104 ? -8.651 4.068 10.902 1.00 93.81 104 GLY A N 1
ATOM 789 C CA . GLY A 1 104 ? -8.897 4.913 12.069 1.00 93.81 104 GLY A CA 1
ATOM 790 C C . GLY A 1 104 ? -8.407 6.363 11.970 1.00 93.81 104 GLY A C 1
ATOM 791 O O . GLY A 1 104 ? -7.730 6.771 11.030 1.00 93.81 104 GLY A O 1
ATOM 792 N N . PHE A 1 105 ? -8.772 7.145 12.993 1.00 91.94 105 PHE A N 1
ATOM 793 C CA . PHE A 1 105 ? -8.332 8.527 13.206 1.00 91.94 105 PHE A CA 1
ATOM 794 C C . PHE A 1 105 ? -7.892 8.701 14.673 1.00 91.94 105 PHE A C 1
ATOM 796 O O . PHE A 1 105 ? -8.755 8.711 15.554 1.00 91.94 105 PHE A O 1
ATOM 803 N N . PRO A 1 106 ? -6.583 8.818 14.976 1.00 91.44 106 PRO A N 1
ATOM 804 C CA . PRO A 1 106 ? -5.447 8.888 14.048 1.00 91.44 106 PRO A CA 1
ATOM 805 C C . PRO A 1 106 ? -5.239 7.591 13.249 1.00 91.44 106 PRO A C 1
ATOM 807 O O . PRO A 1 106 ? -5.725 6.533 13.650 1.00 91.44 106 PRO A O 1
ATOM 810 N N . LEU A 1 107 ? -4.526 7.683 12.123 1.00 96.62 107 LEU A N 1
ATOM 811 C CA . LEU A 1 107 ? -4.281 6.540 11.245 1.00 96.62 107 LEU A CA 1
ATOM 812 C C . LEU A 1 107 ? -3.357 5.527 11.929 1.00 96.62 107 LEU A C 1
ATOM 814 O O . LEU A 1 107 ? -2.288 5.883 12.429 1.00 96.62 107 LEU A O 1
ATOM 818 N N . ASN A 1 108 ? -3.770 4.265 11.947 1.00 96.75 108 ASN A N 1
ATOM 819 C CA . ASN A 1 108 ? -3.010 3.174 12.540 1.00 96.75 108 ASN A CA 1
ATOM 820 C C . ASN A 1 108 ? -2.941 1.987 11.588 1.00 96.75 108 ASN A C 1
ATOM 822 O O . ASN A 1 108 ? -3.871 1.740 10.824 1.00 96.75 108 ASN A O 1
ATOM 826 N N . VAL A 1 109 ? -1.874 1.205 11.705 1.00 96.19 109 VAL A N 1
ATOM 827 C CA . VAL A 1 109 ? -1.850 -0.165 11.199 1.00 96.19 109 VAL A CA 1
ATOM 828 C C . VAL A 1 109 ? -2.815 -0.989 12.044 1.00 96.19 109 VAL A C 1
ATOM 830 O O . VAL A 1 109 ? -2.660 -1.049 13.264 1.00 96.19 109 VAL A O 1
ATOM 833 N N . VAL A 1 110 ? -3.828 -1.590 11.421 1.00 95.12 110 VAL A N 1
ATOM 834 C CA . VAL A 1 110 ? -4.845 -2.398 12.115 1.00 95.12 110 VAL A CA 1
ATOM 835 C C . VAL A 1 110 ? -4.644 -3.897 11.938 1.00 95.12 110 VAL A C 1
ATOM 837 O O . VAL A 1 110 ? -4.942 -4.654 12.857 1.00 95.12 110 VAL A O 1
ATOM 840 N N . THR A 1 111 ? -4.084 -4.313 10.804 1.00 95.50 111 THR A N 1
ATOM 841 C CA . THR A 1 111 ? -3.617 -5.680 10.562 1.00 95.50 111 THR A CA 1
ATOM 842 C C . THR A 1 111 ? -2.512 -5.673 9.509 1.00 95.50 111 THR A C 1
ATOM 844 O O . THR A 1 111 ? -2.441 -4.763 8.682 1.00 95.50 111 THR A O 1
ATOM 847 N N . GLU A 1 112 ? -1.621 -6.653 9.566 1.00 95.62 112 GLU A N 1
ATOM 848 C CA . GLU A 1 112 ? -0.499 -6.808 8.648 1.00 95.62 112 GLU A CA 1
ATOM 849 C C . GLU A 1 112 ? -0.021 -8.261 8.633 1.00 95.62 112 GLU A C 1
ATOM 851 O O . GLU A 1 112 ? -0.196 -8.996 9.608 1.00 95.62 112 GLU A O 1
ATOM 856 N N . GLY A 1 113 ? 0.599 -8.686 7.536 1.00 93.56 113 GLY A N 1
ATOM 857 C CA . GLY A 1 113 ? 1.060 -10.062 7.422 1.00 93.56 113 GLY A CA 1
ATOM 858 C C . GLY A 1 113 ? 1.643 -10.420 6.067 1.00 93.56 113 GLY A C 1
ATOM 859 O O . GLY A 1 113 ? 1.634 -9.642 5.115 1.00 93.56 113 GLY A O 1
ATOM 860 N N . VAL A 1 114 ? 2.161 -11.642 5.976 1.00 93.56 114 VAL A N 1
ATOM 861 C CA . VAL A 1 114 ? 2.640 -12.204 4.710 1.00 93.56 114 VAL A CA 1
ATOM 862 C C . VAL A 1 114 ? 1.452 -12.415 3.776 1.00 93.56 114 VAL A C 1
ATOM 864 O O . VAL A 1 114 ? 0.412 -12.929 4.188 1.00 93.56 114 VAL A O 1
ATOM 867 N N . VAL A 1 115 ? 1.614 -12.036 2.510 1.00 92.50 115 VAL A N 1
ATOM 868 C CA . VAL A 1 115 ? 0.588 -12.264 1.488 1.00 92.50 115 VAL A CA 1
ATOM 869 C C . VAL A 1 115 ? 0.793 -13.635 0.859 1.00 92.50 115 VAL A C 1
ATOM 871 O O . VAL A 1 115 ? 1.815 -13.893 0.221 1.00 92.50 115 VAL A O 1
ATOM 874 N N . PHE A 1 116 ? -0.210 -14.496 1.013 1.00 90.06 116 PHE A N 1
ATOM 875 C CA . PHE A 1 116 ? -0.270 -15.797 0.344 1.00 90.06 116 PHE A CA 1
ATOM 876 C C . PHE A 1 116 ? -1.226 -15.781 -0.849 1.00 90.06 116 PHE A C 1
ATOM 878 O O . PHE A 1 116 ? -0.934 -16.400 -1.869 1.00 90.06 116 PHE A O 1
ATOM 885 N N . ALA A 1 117 ? -2.357 -15.083 -0.714 1.00 91.06 117 ALA A N 1
ATOM 886 C CA . ALA A 1 117 ? -3.361 -14.927 -1.763 1.00 91.06 117 ALA A CA 1
ATOM 887 C C . ALA A 1 117 ? -4.307 -13.744 -1.454 1.00 91.06 117 ALA A C 1
ATOM 889 O O . ALA A 1 117 ? -4.504 -13.426 -0.274 1.00 91.06 117 ALA A O 1
ATOM 890 N N . PRO A 1 118 ? -4.948 -13.120 -2.462 1.00 93.50 118 PRO A N 1
ATOM 891 C CA . PRO A 1 118 ? -5.941 -12.064 -2.243 1.00 93.50 118 PRO A CA 1
ATOM 892 C C . PRO A 1 118 ? -7.092 -12.468 -1.314 1.00 93.50 118 PRO A C 1
ATOM 894 O O . PRO A 1 118 ? -7.512 -11.676 -0.475 1.00 93.50 118 PRO A O 1
ATOM 897 N N . GLU A 1 119 ? -7.569 -13.713 -1.389 1.00 93.94 119 GLU A N 1
ATOM 898 C CA . GLU A 1 119 ? -8.679 -14.203 -0.562 1.00 93.94 119 GLU A CA 1
ATOM 899 C C . GLU A 1 119 ? -8.294 -14.275 0.917 1.00 93.94 119 GLU A C 1
ATOM 901 O O . GLU A 1 119 ? -9.139 -14.090 1.791 1.00 93.94 119 GLU A O 1
ATOM 906 N N . GLN A 1 120 ? -7.019 -14.547 1.213 1.00 94.00 120 GLN A N 1
ATOM 907 C CA . GLN A 1 120 ? -6.510 -14.512 2.582 1.00 94.00 120 GLN A CA 1
ATOM 908 C C . GLN A 1 120 ? -6.520 -13.082 3.120 1.00 94.00 120 GLN A C 1
ATOM 910 O O . GLN A 1 120 ? -7.097 -12.860 4.181 1.00 94.00 120 GLN A O 1
ATOM 915 N N . VAL A 1 121 ? -5.991 -12.122 2.359 1.00 94.50 121 VAL A N 1
ATOM 916 C CA . VAL A 1 121 ? -6.014 -10.703 2.744 1.00 94.50 121 VAL A CA 1
ATOM 917 C C . VAL A 1 121 ? -7.453 -10.216 2.934 1.00 94.50 121 VAL A C 1
ATOM 919 O O . VAL A 1 121 ? -7.766 -9.592 3.939 1.00 94.50 121 VAL A O 1
ATOM 922 N N . SER A 1 122 ? -8.367 -10.567 2.026 1.00 94.81 122 SER A N 1
ATOM 923 C CA . SER A 1 122 ? -9.775 -10.159 2.106 1.00 94.81 122 SER A CA 1
ATOM 924 C C . SER A 1 122 ? -10.466 -10.672 3.377 1.00 94.81 122 SER A C 1
ATOM 926 O O . SER A 1 122 ? -11.182 -9.915 4.032 1.00 94.81 122 SER A O 1
ATOM 928 N N . ARG A 1 123 ? -10.205 -11.925 3.782 1.00 93.81 123 ARG A N 1
ATOM 929 C CA . ARG A 1 123 ? -10.721 -12.468 5.050 1.00 93.81 123 ARG A CA 1
ATOM 930 C C . ARG A 1 123 ? -10.193 -11.718 6.267 1.00 93.81 123 ARG A C 1
ATOM 932 O O . ARG A 1 123 ? -10.954 -11.504 7.199 1.00 93.81 123 ARG A O 1
ATOM 939 N N . GLU A 1 124 ? -8.922 -11.331 6.261 1.00 92.50 124 GLU A N 1
ATOM 940 C CA . GLU A 1 124 ? -8.322 -10.590 7.376 1.00 92.50 124 GLU A CA 1
ATOM 941 C C . GLU A 1 124 ? -8.846 -9.153 7.456 1.00 92.50 124 GLU A C 1
ATOM 943 O O . GLU A 1 124 ? -9.069 -8.637 8.547 1.00 92.50 124 GLU A O 1
ATOM 948 N N . LEU A 1 125 ? -9.122 -8.523 6.312 1.00 94.38 125 LEU A N 1
ATOM 949 C CA . LEU A 1 125 ? -9.731 -7.194 6.264 1.00 94.38 125 LEU A CA 1
ATOM 950 C C . LEU A 1 125 ? -11.202 -7.178 6.691 1.00 94.38 125 LEU A C 1
ATOM 952 O O . LEU A 1 125 ? -11.679 -6.138 7.131 1.00 94.38 125 LEU A O 1
ATOM 956 N N . ALA A 1 126 ? -11.920 -8.299 6.578 1.00 91.88 126 ALA A N 1
ATOM 957 C CA . ALA A 1 126 ? -13.330 -8.393 6.962 1.00 91.88 126 ALA A CA 1
ATOM 958 C C . ALA A 1 126 ? -13.570 -8.251 8.480 1.00 91.88 126 ALA A C 1
ATOM 960 O O . ALA A 1 126 ? -14.712 -8.087 8.905 1.00 91.88 126 ALA A O 1
ATOM 961 N N . GLU A 1 127 ? -12.514 -8.321 9.296 1.00 87.12 127 GLU A N 1
ATOM 962 C CA . GLU A 1 127 ? -12.583 -8.140 10.752 1.00 87.12 127 GLU A CA 1
ATOM 963 C C . GLU A 1 127 ? -12.557 -6.663 11.190 1.00 87.12 127 GLU A C 1
ATOM 965 O O . GLU A 1 127 ? -12.735 -6.374 12.377 1.00 87.12 127 GLU A O 1
ATOM 970 N N . PHE A 1 128 ? -12.347 -5.735 10.250 1.00 86.81 128 PHE A N 1
ATOM 971 C CA . PHE A 1 128 ? -12.175 -4.305 10.503 1.00 86.81 128 PHE A CA 1
ATOM 972 C C . PHE A 1 128 ? -13.213 -3.496 9.744 1.00 86.81 128 PHE A C 1
ATOM 974 O O . PHE A 1 128 ? -13.721 -2.512 10.321 1.00 86.81 128 PHE A O 1
#

Sequence (128 aa):
MGLRSIDSPRRRPAPTTAHLTDSAGATHVLTLEPRTLIVAVKSNCDGCRPFVEDLSIEFPGWRLIVVTRDSMPAEAGHRTVWLAPALMDVLEIASAPFFVALDGFPLNVVTEGVVFAPEQVSRELAEF

pLDDT: mean 87.39, std 14.3, range [35.16, 97.94]

Radius of gyration: 14.04 Å; Cα contacts (8 Å, |Δi|>4): 252; chains: 1; bounding box: 28×40×37 Å

Secondary structure (DSSP, 8-state):
-----SS----EE--SEEEEE-TTS-EEEEE--TTEEEEEE-TT-GGGHHHHH-TT--BTTBEEEEEESSPPPTTS-SS-EEE-HHHHHHTT--SSSEEEEEETTTTEEEEEEE-S-HHHHHHHHTT-

Foldseek 3Di:
DDDDDPDDAPKDFADQWFWWAWLVRDTDIDGDAAQEKEFEADQPDPLCLCVAAPPVLDQVSHHYAAEYCDDDPPVSYDDIYTNGNPNCVRVVVPDPRKMFHWHDVVIIGNDMDHGRHSVVVNVVVVVD